Protein AF-A0A963Q8B1-F1 (afdb_monomer_lite)

pLDDT: mean 92.64, std 6.58, range [62.41, 98.38]

Structure (mmCIF, N/CA/C/O backbone):
data_AF-A0A963Q8B1-F1
#
_entry.id   AF-A0A963Q8B1-F1
#
loop_
_atom_site.group_PDB
_atom_site.id
_atom_site.type_symbol
_atom_site.label_atom_i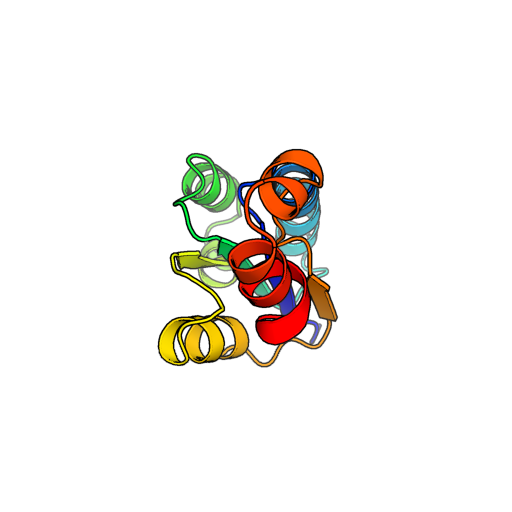d
_atom_site.label_alt_id
_atom_site.label_comp_id
_atom_site.label_asym_id
_atom_site.label_entity_id
_atom_site.label_seq_id
_atom_site.pdbx_PDB_ins_code
_atom_site.Cartn_x
_atom_site.Cartn_y
_atom_site.Cartn_z
_atom_site.occupancy
_atom_site.B_iso_or_equiv
_atom_site.auth_seq_id
_atom_site.auth_comp_id
_atom_site.auth_asym_id
_atom_site.auth_atom_id
_atom_site.pdbx_PDB_model_num
ATOM 1 N N . MET A 1 1 ? -17.188 -1.297 11.025 1.00 62.41 1 MET A N 1
ATOM 2 C CA . MET A 1 1 ? -16.649 -0.629 9.817 1.00 62.41 1 MET A CA 1
ATOM 3 C C . MET A 1 1 ? -15.812 -1.656 9.069 1.00 62.41 1 MET A C 1
ATOM 5 O O . MET A 1 1 ? -15.052 -2.344 9.735 1.00 62.41 1 MET A O 1
ATOM 9 N N . THR A 1 2 ? -15.997 -1.837 7.758 1.00 74.19 2 THR A N 1
ATOM 10 C CA . THR A 1 2 ? -15.494 -3.025 7.023 1.00 74.19 2 THR A CA 1
ATOM 11 C C . THR A 1 2 ? -14.463 -2.721 5.931 1.00 74.19 2 THR A C 1
ATOM 13 O O . THR A 1 2 ? -14.060 -3.627 5.212 1.00 74.19 2 THR A O 1
ATOM 16 N N . HIS A 1 3 ? -14.019 -1.470 5.777 1.00 91.50 3 HIS A N 1
ATOM 17 C CA . HIS A 1 3 ? -13.145 -1.107 4.660 1.00 91.50 3 HIS A CA 1
ATOM 18 C C . HIS A 1 3 ? -11.668 -1.341 4.977 1.00 91.50 3 HIS A C 1
ATOM 20 O O . HIS A 1 3 ? -11.083 -0.603 5.774 1.00 91.50 3 HIS A O 1
ATOM 26 N N . HIS A 1 4 ? -11.071 -2.339 4.324 1.00 97.44 4 HIS A N 1
ATOM 27 C CA . HIS A 1 4 ? -9.622 -2.438 4.181 1.00 97.44 4 HIS A CA 1
ATOM 28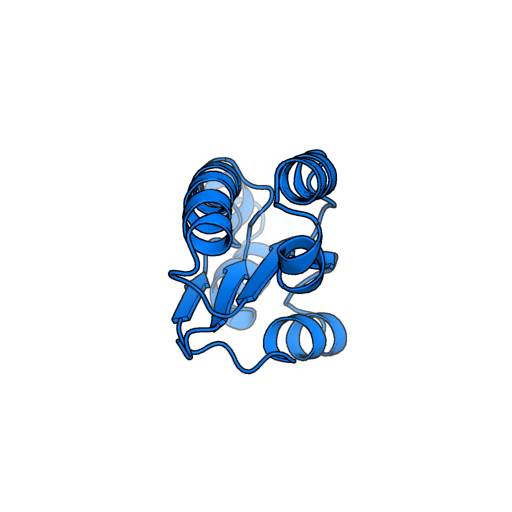 C C . HIS A 1 4 ? -9.162 -1.615 2.971 1.00 97.44 4 HIS A C 1
ATOM 30 O O . HIS A 1 4 ? -9.763 -1.725 1.892 1.00 97.44 4 HIS A O 1
ATOM 36 N N . VAL A 1 5 ? -8.126 -0.797 3.165 1.00 98.31 5 VAL A N 1
ATOM 37 C CA . VAL A 1 5 ? -7.510 0.041 2.128 1.00 98.31 5 VAL A CA 1
ATOM 38 C C . VAL A 1 5 ? -6.089 -0.442 1.862 1.00 98.31 5 VAL A C 1
ATOM 40 O O . VAL A 1 5 ? -5.324 -0.649 2.799 1.00 98.31 5 VAL A O 1
ATOM 43 N N . LEU A 1 6 ? -5.737 -0.574 0.587 1.00 98.38 6 LEU A N 1
ATOM 44 C CA . LEU A 1 6 ? -4.385 -0.855 0.113 1.00 98.38 6 LEU A CA 1
ATOM 45 C C . LEU A 1 6 ? -3.827 0.376 -0.613 1.00 98.38 6 LEU A C 1
ATOM 47 O O . LEU A 1 6 ? -4.524 0.967 -1.438 1.00 98.38 6 LEU A O 1
ATOM 51 N N . VAL A 1 7 ? -2.576 0.739 -0.333 1.00 97.88 7 VAL A N 1
ATOM 52 C CA . VAL A 1 7 ? -1.818 1.768 -1.060 1.00 97.88 7 VAL A CA 1
ATOM 53 C C . VAL A 1 7 ? -0.534 1.143 -1.601 1.00 97.88 7 VAL A C 1
ATOM 55 O O . VAL A 1 7 ? 0.269 0.641 -0.816 1.00 97.88 7 VAL A O 1
ATOM 58 N N . THR A 1 8 ? -0.334 1.177 -2.920 1.00 97.25 8 THR A N 1
ATOM 59 C CA . THR A 1 8 ? 0.953 0.838 -3.556 1.00 97.25 8 THR A CA 1
ATOM 60 C C . THR A 1 8 ? 1.762 2.105 -3.811 1.00 97.25 8 THR A C 1
ATOM 62 O O . THR A 1 8 ? 1.174 3.180 -3.915 1.00 97.25 8 THR A O 1
ATOM 65 N N . GLY A 1 9 ? 3.091 2.010 -3.893 1.00 95.31 9 GLY A N 1
ATOM 66 C CA . GLY A 1 9 ? 3.950 3.195 -4.011 1.00 95.31 9 GLY A CA 1
ATOM 67 C C . GLY A 1 9 ? 3.910 4.066 -2.750 1.00 95.31 9 GLY A C 1
ATOM 68 O O . GLY A 1 9 ? 3.994 5.294 -2.829 1.00 95.31 9 GLY A O 1
ATOM 69 N N . ALA A 1 10 ? 3.680 3.444 -1.588 1.00 95.62 10 ALA A N 1
ATOM 70 C CA . ALA A 1 10 ? 3.409 4.131 -0.329 1.00 95.62 10 ALA A CA 1
ATOM 71 C C . ALA A 1 10 ? 4.609 4.927 0.218 1.00 95.62 10 ALA A C 1
ATOM 73 O O . ALA A 1 10 ? 4.405 5.814 1.047 1.00 95.62 10 ALA A O 1
ATOM 74 N N . SER A 1 11 ? 5.829 4.643 -0.243 1.00 92.69 11 SER A N 1
ATOM 75 C CA . SER A 1 11 ? 7.048 5.374 0.125 1.00 92.69 11 SER A CA 1
ATOM 76 C C . SER A 1 11 ? 7.341 6.546 -0.825 1.00 92.69 11 SER A C 1
ATOM 78 O O . SER A 1 11 ? 8.222 7.356 -0.550 1.00 92.69 11 SER A O 1
ATOM 80 N N . GLY A 1 12 ? 6.607 6.678 -1.938 1.00 91.44 12 GLY A N 1
ATOM 81 C CA . GLY A 1 12 ? 6.701 7.831 -2.837 1.00 91.44 12 GLY A CA 1
ATOM 82 C C . GLY A 1 12 ? 6.052 9.092 -2.254 1.00 91.44 12 GLY A C 1
ATOM 83 O O . GLY A 1 12 ? 5.241 9.016 -1.340 1.00 91.44 12 GLY A O 1
ATOM 84 N N . TYR A 1 13 ? 6.338 10.270 -2.820 1.00 91.75 13 TYR A N 1
ATOM 85 C CA . TYR A 1 13 ? 5.847 11.560 -2.295 1.00 91.75 13 TYR A CA 1
ATOM 86 C C . TYR A 1 13 ? 4.321 11.603 -2.075 1.00 91.75 13 TYR A C 1
ATOM 88 O O . TYR A 1 13 ? 3.845 11.943 -0.991 1.00 91.75 13 TYR A O 1
ATOM 96 N N . VAL A 1 14 ? 3.543 11.219 -3.094 1.00 94.31 14 VAL A N 1
ATOM 97 C CA . VAL A 1 14 ? 2.072 11.198 -3.007 1.00 94.31 14 VAL A CA 1
ATOM 98 C C . VAL A 1 14 ? 1.588 10.054 -2.115 1.00 94.31 14 VAL A C 1
ATOM 100 O O . VAL A 1 14 ? 0.677 10.251 -1.311 1.00 94.31 14 VAL A O 1
ATOM 103 N N . GLY A 1 15 ? 2.202 8.873 -2.232 1.00 95.00 15 GLY A N 1
ATOM 104 C CA . GLY A 1 15 ? 1.847 7.701 -1.431 1.00 95.00 15 GLY A CA 1
ATOM 105 C C . GLY A 1 15 ? 2.050 7.933 0.061 1.00 95.00 15 GLY A C 1
ATOM 106 O O . GLY A 1 15 ? 1.170 7.603 0.852 1.00 95.00 15 GLY A O 1
ATOM 107 N N . HIS A 1 16 ? 3.138 8.600 0.432 1.00 93.88 16 HIS A N 1
ATOM 108 C CA . HIS A 1 16 ? 3.458 8.948 1.806 1.00 93.88 16 HIS A CA 1
ATOM 109 C C . HIS A 1 16 ? 2.456 9.958 2.387 1.00 93.88 16 HIS A C 1
ATOM 111 O O . HIS A 1 16 ? 1.901 9.734 3.465 1.00 93.88 16 HIS A O 1
ATOM 117 N N . ALA A 1 17 ? 2.141 11.030 1.651 1.00 95.25 17 ALA A N 1
ATOM 118 C CA . ALA A 1 17 ? 1.128 12.002 2.071 1.00 95.25 17 ALA A CA 1
ATOM 119 C C . ALA A 1 17 ? -0.261 11.353 2.239 1.00 95.25 17 ALA A C 1
ATOM 121 O O . ALA A 1 17 ? -0.991 11.637 3.193 1.00 95.25 17 ALA A O 1
ATOM 122 N N . LEU A 1 18 ? -0.621 10.431 1.341 1.00 97.06 18 LEU A N 1
ATOM 123 C CA . LEU A 1 18 ? -1.854 9.659 1.458 1.00 97.06 18 LEU A CA 1
ATOM 124 C C . LEU A 1 18 ? -1.817 8.702 2.660 1.00 97.06 18 LEU A C 1
ATOM 126 O O . LEU A 1 18 ? -2.813 8.593 3.376 1.00 97.06 18 LEU A O 1
ATOM 130 N N . ALA A 1 19 ? -0.689 8.037 2.915 1.00 96.12 19 ALA A N 1
ATOM 131 C CA . ALA A 1 19 ? -0.509 7.144 4.055 1.00 96.12 19 ALA A CA 1
ATOM 132 C C . ALA A 1 19 ? -0.705 7.883 5.387 1.00 96.12 19 ALA A C 1
ATOM 134 O O . ALA A 1 19 ? -1.446 7.397 6.241 1.00 96.12 19 ALA A O 1
ATOM 135 N N . GLN A 1 20 ? -0.140 9.086 5.537 1.00 96.00 20 GLN A N 1
ATOM 136 C CA . GLN A 1 20 ? -0.371 9.957 6.697 1.00 96.00 20 GLN A CA 1
ATOM 137 C C . GLN A 1 20 ? -1.866 10.242 6.904 1.00 96.00 20 GLN A C 1
ATOM 139 O O . GLN A 1 20 ? -2.406 10.031 7.995 1.00 96.00 20 GLN A O 1
ATOM 144 N N . ALA A 1 21 ? -2.562 10.663 5.843 1.00 97.06 21 ALA A N 1
ATOM 145 C CA . ALA A 1 21 ? -3.990 10.958 5.908 1.00 97.06 21 ALA A CA 1
ATOM 146 C C . ALA A 1 21 ? -4.817 9.716 6.283 1.00 97.06 21 ALA A C 1
ATOM 148 O O . ALA A 1 21 ? -5.680 9.788 7.159 1.00 97.06 21 ALA A O 1
ATOM 149 N N . LEU A 1 22 ? -4.543 8.560 5.672 1.00 97.12 22 LEU A N 1
ATOM 150 C CA . LEU A 1 22 ? -5.254 7.310 5.955 1.00 97.12 22 LEU A CA 1
ATOM 151 C C . LEU A 1 22 ? -4.950 6.767 7.358 1.00 97.12 22 LEU A C 1
ATOM 153 O O . LEU A 1 22 ? -5.849 6.216 7.988 1.00 97.12 22 LEU A O 1
ATOM 157 N N . CYS A 1 23 ? -3.744 6.965 7.894 1.00 96.75 23 CYS A N 1
ATOM 158 C CA . CYS A 1 23 ? -3.426 6.646 9.288 1.00 96.75 23 CYS A CA 1
ATOM 159 C C . CYS A 1 23 ? -4.260 7.484 10.267 1.00 96.75 23 CYS A C 1
ATOM 161 O O . CYS A 1 23 ? -4.804 6.931 11.224 1.00 96.75 23 CYS A O 1
ATOM 163 N N . ALA A 1 24 ? -4.462 8.778 9.999 1.00 96.19 24 ALA A N 1
ATOM 164 C CA . ALA A 1 24 ? -5.368 9.603 10.801 1.00 96.19 24 ALA A CA 1
ATOM 165 C C . ALA A 1 24 ? -6.816 9.077 10.747 1.00 96.19 24 ALA A C 1
ATOM 167 O O . ALA A 1 24 ? -7.496 8.991 11.773 1.00 96.19 24 ALA A O 1
ATOM 168 N N . GLN A 1 25 ? -7.280 8.638 9.572 1.00 96.44 25 GLN A N 1
ATOM 169 C CA . GLN A 1 25 ? -8.598 8.007 9.431 1.00 96.44 25 GLN A CA 1
ATOM 170 C C . GLN A 1 25 ? -8.697 6.661 10.162 1.00 96.44 25 GLN A C 1
ATOM 172 O O . GLN A 1 25 ? -9.730 6.347 10.762 1.00 96.44 25 GLN A O 1
ATOM 177 N N . LEU A 1 26 ? -7.628 5.863 10.131 1.00 96.81 26 LEU A N 1
ATOM 178 C CA . LEU A 1 26 ? -7.530 4.590 10.836 1.00 96.81 26 LEU A CA 1
ATOM 179 C C . LEU A 1 26 ? -7.586 4.799 12.357 1.00 96.81 26 LEU A C 1
ATOM 181 O O . LEU A 1 26 ? -8.337 4.093 13.035 1.00 96.81 26 LEU A O 1
ATOM 185 N N . ALA A 1 27 ? -6.868 5.798 12.881 1.00 96.06 27 ALA A N 1
ATOM 186 C CA . ALA A 1 27 ? -6.911 6.201 14.288 1.00 96.06 27 ALA A CA 1
ATOM 187 C C . ALA A 1 27 ? -8.310 6.668 14.718 1.00 96.06 27 ALA A C 1
ATOM 189 O O . ALA A 1 27 ? -8.773 6.304 15.797 1.00 96.06 27 ALA A O 1
ATOM 190 N N . ALA A 1 28 ? -9.015 7.396 13.847 1.00 95.38 28 ALA A N 1
ATOM 191 C CA . ALA A 1 28 ? -10.400 7.821 14.058 1.00 95.38 28 ALA A CA 1
ATOM 192 C C . ALA A 1 28 ? -11.436 6.685 13.903 1.00 95.38 28 ALA A C 1
ATOM 194 O O . ALA A 1 28 ? -12.633 6.914 14.064 1.00 95.38 28 ALA A O 1
ATOM 195 N N . GLY A 1 29 ? -11.009 5.461 13.568 1.00 94.31 29 GLY A N 1
ATOM 196 C CA . GLY A 1 29 ? -11.897 4.306 13.410 1.00 94.31 29 GLY A CA 1
ATOM 197 C C . GLY A 1 29 ? -12.726 4.301 12.120 1.00 94.31 29 GLY A C 1
ATOM 198 O O . GLY A 1 29 ? -13.651 3.497 12.002 1.00 94.31 29 GLY A O 1
ATOM 199 N N . MET A 1 30 ? -12.395 5.156 11.148 1.00 95.12 30 MET A N 1
ATOM 200 C CA . MET A 1 30 ? -13.107 5.251 9.864 1.00 95.12 30 MET A CA 1
ATOM 201 C C . MET A 1 30 ? -12.705 4.150 8.874 1.00 95.12 30 MET A C 1
ATOM 203 O O . MET A 1 30 ? -13.470 3.809 7.973 1.00 95.12 30 MET A O 1
ATOM 207 N N . LEU A 1 31 ? -11.522 3.562 9.054 1.00 95.81 31 LEU A N 1
ATOM 208 C CA . LEU A 1 31 ? -11.031 2.419 8.280 1.00 95.81 31 LEU A CA 1
ATOM 209 C C . LEU A 1 31 ? -11.009 1.175 9.155 1.00 95.81 31 LEU A C 1
ATOM 211 O O . LEU A 1 31 ? -10.831 1.303 10.362 1.00 95.81 31 LEU A O 1
ATOM 215 N N . ALA A 1 32 ? -11.166 -0.015 8.569 1.00 95.81 32 ALA A N 1
ATOM 216 C CA . ALA A 1 32 ? -11.004 -1.291 9.267 1.00 95.81 32 ALA A CA 1
ATOM 217 C C . ALA A 1 32 ? -9.520 -1.650 9.431 1.00 95.81 32 ALA A C 1
ATOM 219 O O . ALA A 1 32 ? -9.110 -2.022 10.529 1.00 95.81 32 ALA A O 1
ATOM 220 N N . SER A 1 33 ? -8.725 -1.475 8.380 1.00 97.19 33 SER A N 1
ATOM 221 C CA . SER A 1 33 ? -7.272 -1.669 8.365 1.00 97.19 33 SER A CA 1
ATOM 222 C C . SER A 1 33 ? -6.670 -1.007 7.121 1.00 97.19 33 SER A C 1
ATOM 224 O O . SER A 1 33 ? -7.396 -0.656 6.186 1.00 97.19 33 SER A O 1
ATOM 226 N N . LEU A 1 34 ? -5.351 -0.834 7.118 1.00 97.94 34 LEU A N 1
ATOM 227 C CA . LEU A 1 34 ? -4.580 -0.192 6.054 1.00 97.94 34 LEU A CA 1
ATOM 228 C C . LEU A 1 34 ? -3.348 -1.043 5.734 1.00 97.94 34 LEU A C 1
ATOM 230 O O . LEU A 1 34 ? -2.626 -1.426 6.651 1.00 97.94 34 LEU A O 1
ATOM 234 N N . THR A 1 35 ? -3.108 -1.326 4.457 1.00 97.94 35 THR A N 1
ATOM 235 C CA . THR A 1 35 ? -1.870 -1.948 3.970 1.00 97.94 35 THR A CA 1
ATOM 236 C C . THR A 1 35 ? -1.106 -0.943 3.121 1.00 97.94 35 THR A C 1
ATOM 238 O O . THR A 1 35 ? -1.656 -0.389 2.169 1.00 97.94 35 THR A O 1
ATOM 241 N N . LEU A 1 36 ? 0.159 -0.719 3.468 1.00 97.56 36 LEU A N 1
ATOM 242 C CA . LEU A 1 36 ? 1.098 0.116 2.723 1.00 97.56 36 LEU A CA 1
ATOM 243 C C . LEU A 1 36 ? 2.134 -0.780 2.045 1.00 97.56 36 LEU A C 1
ATOM 245 O O . LEU A 1 36 ? 2.747 -1.618 2.713 1.00 97.56 36 LEU A O 1
ATOM 249 N N . VAL A 1 37 ? 2.315 -0.613 0.736 1.00 96.94 37 VAL A N 1
ATOM 250 C CA . VAL A 1 37 ? 3.213 -1.441 -0.079 1.00 96.94 37 VAL A CA 1
ATOM 251 C C . VAL A 1 37 ? 4.155 -0.575 -0.889 1.00 96.94 37 VAL A C 1
ATOM 253 O O . VAL A 1 37 ? 3.718 0.363 -1.559 1.00 96.94 37 VAL A O 1
ATOM 256 N N . ASP A 1 38 ? 5.438 -0.915 -0.853 1.00 95.50 38 ASP A N 1
ATOM 257 C CA . ASP A 1 38 ? 6.466 -0.282 -1.673 1.00 95.50 38 ASP A CA 1
ATOM 258 C C . ASP A 1 38 ? 7.686 -1.209 -1.836 1.00 95.50 38 ASP A C 1
ATOM 260 O O . ASP A 1 38 ? 7.903 -2.111 -1.024 1.00 95.50 38 ASP A O 1
ATOM 264 N N . GLN A 1 39 ? 8.495 -0.985 -2.874 1.00 92.81 39 GLN A N 1
ATOM 265 C CA . GLN A 1 39 ? 9.748 -1.714 -3.096 1.00 92.81 39 GLN A CA 1
ATOM 266 C C . GLN A 1 39 ? 10.801 -1.368 -2.044 1.00 92.81 39 GLN A C 1
ATOM 268 O O . GLN A 1 39 ? 11.613 -2.221 -1.688 1.00 92.81 39 GLN A O 1
ATOM 273 N N . GLN A 1 40 ? 10.793 -0.128 -1.548 1.00 87.19 40 GLN A N 1
ATOM 274 C CA . GLN A 1 40 ? 11.708 0.326 -0.507 1.00 87.19 40 GLN A CA 1
ATOM 275 C C . GLN A 1 40 ? 10.966 0.501 0.821 1.00 87.19 40 GLN A C 1
ATOM 277 O O . GLN A 1 40 ? 9.834 1.001 0.834 1.00 87.19 40 GLN A O 1
ATOM 282 N N . PRO A 1 41 ? 11.578 0.122 1.957 1.00 77.81 41 PRO A N 1
ATOM 283 C CA . PRO A 1 41 ? 11.005 0.437 3.254 1.00 77.81 41 PRO A CA 1
ATOM 284 C C . PRO A 1 41 ? 10.867 1.957 3.364 1.00 77.81 41 PRO A C 1
ATOM 286 O O . PRO A 1 41 ? 11.842 2.687 3.235 1.00 77.81 41 PRO A O 1
ATOM 289 N N . GLY A 1 42 ? 9.641 2.441 3.557 1.00 71.44 42 GLY A N 1
ATOM 290 C CA . GLY A 1 42 ? 9.429 3.846 3.872 1.00 71.44 42 GLY A CA 1
ATOM 291 C C . GLY A 1 42 ? 9.928 4.107 5.286 1.00 71.44 42 GLY A C 1
ATOM 292 O O . GLY A 1 42 ? 9.405 3.494 6.221 1.00 71.44 42 GLY A O 1
ATOM 293 N N . ASP A 1 43 ? 10.895 5.014 5.432 1.00 68.06 43 ASP A N 1
ATOM 294 C CA . ASP A 1 43 ? 11.498 5.389 6.722 1.00 68.06 43 ASP A CA 1
ATOM 295 C C . ASP A 1 43 ? 10.441 5.787 7.772 1.00 68.06 43 ASP A C 1
ATOM 297 O O . ASP A 1 43 ? 10.618 5.591 8.973 1.00 68.06 43 ASP A O 1
ATOM 301 N N . ASP A 1 44 ? 9.282 6.257 7.314 1.00 78.56 44 ASP A N 1
ATOM 302 C CA . ASP A 1 44 ? 8.228 6.786 8.167 1.00 78.56 44 ASP A CA 1
ATOM 303 C C . ASP A 1 44 ? 7.102 5.800 8.501 1.00 78.56 44 ASP A C 1
ATOM 305 O O . ASP A 1 44 ? 6.208 6.146 9.272 1.00 78.56 44 ASP A O 1
ATOM 309 N N . VAL A 1 45 ? 7.074 4.575 7.957 1.00 83.00 45 VAL A N 1
ATOM 310 C CA . VAL A 1 45 ? 5.955 3.653 8.263 1.00 83.00 45 VAL A CA 1
ATOM 311 C C . VAL A 1 45 ? 5.956 3.250 9.738 1.00 83.00 45 VAL A C 1
ATOM 313 O O . VAL A 1 45 ? 4.892 3.121 10.351 1.00 83.00 45 VAL A O 1
ATOM 316 N N . ASP A 1 46 ? 7.134 3.106 10.340 1.00 86.12 46 ASP A N 1
ATOM 317 C CA . ASP A 1 46 ? 7.248 2.860 11.775 1.00 86.12 46 ASP A CA 1
ATOM 318 C C . ASP A 1 46 ? 6.867 4.087 12.607 1.00 86.12 46 ASP A C 1
ATOM 320 O O . ASP A 1 46 ? 6.195 3.926 13.628 1.00 86.12 46 ASP A O 1
ATOM 324 N N . ALA A 1 47 ? 7.195 5.300 12.151 1.00 90.50 47 ALA A N 1
ATOM 325 C CA . ALA A 1 47 ? 6.744 6.538 12.789 1.00 90.50 47 ALA A CA 1
ATOM 326 C C . ALA A 1 47 ? 5.209 6.647 12.757 1.00 90.50 47 ALA A C 1
ATOM 328 O O . ALA A 1 47 ? 4.572 6.783 13.803 1.00 90.50 47 ALA A O 1
ATOM 329 N N . LEU A 1 48 ? 4.597 6.426 11.587 1.00 92.38 48 LEU A N 1
ATOM 330 C CA . LEU A 1 48 ? 3.142 6.358 11.425 1.00 92.38 48 LEU A CA 1
ATOM 331 C C . LEU A 1 48 ? 2.514 5.334 12.376 1.00 92.38 48 LEU A C 1
ATOM 333 O O . LEU A 1 48 ? 1.486 5.600 12.996 1.00 92.38 48 LEU A O 1
ATOM 337 N N . ARG A 1 49 ? 3.126 4.153 12.517 1.00 93.44 49 ARG A N 1
ATOM 338 C CA . ARG A 1 49 ? 2.650 3.112 13.435 1.00 93.44 49 ARG A CA 1
ATOM 339 C C . ARG A 1 49 ? 2.752 3.541 14.896 1.00 93.44 49 ARG A C 1
ATOM 341 O O . ARG A 1 49 ? 1.879 3.180 15.685 1.00 93.44 49 ARG A O 1
ATOM 348 N N . GLN A 1 50 ? 3.796 4.265 15.280 1.00 92.81 50 GLN A N 1
ATOM 349 C CA . GLN A 1 50 ? 3.967 4.757 16.646 1.00 92.81 50 GLN A CA 1
ATOM 350 C C . GLN A 1 50 ? 2.938 5.836 17.002 1.00 92.81 50 GLN A C 1
ATOM 352 O O . GLN A 1 50 ? 2.412 5.800 18.120 1.00 92.81 50 GLN A O 1
ATOM 357 N N . ASP A 1 51 ? 2.578 6.693 16.047 1.00 94.06 51 ASP A N 1
ATOM 358 C CA . ASP A 1 51 ? 1.560 7.741 16.206 1.00 94.06 51 ASP A CA 1
ATOM 359 C C . ASP A 1 51 ? 0.131 7.184 16.327 1.00 94.06 51 ASP A C 1
ATOM 361 O O . ASP A 1 51 ? -0.764 7.836 16.871 1.00 94.06 51 ASP A O 1
ATOM 365 N N . LEU A 1 52 ? -0.104 5.950 15.869 1.00 96.25 52 LEU A N 1
ATOM 366 C CA . LEU A 1 52 ? -1.389 5.281 16.052 1.00 96.25 52 LEU A CA 1
ATOM 367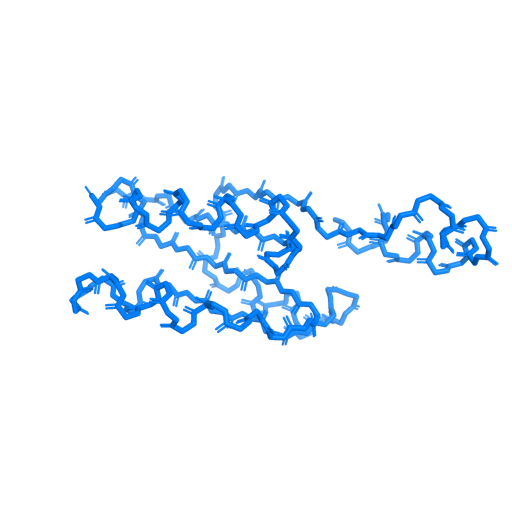 C C . LEU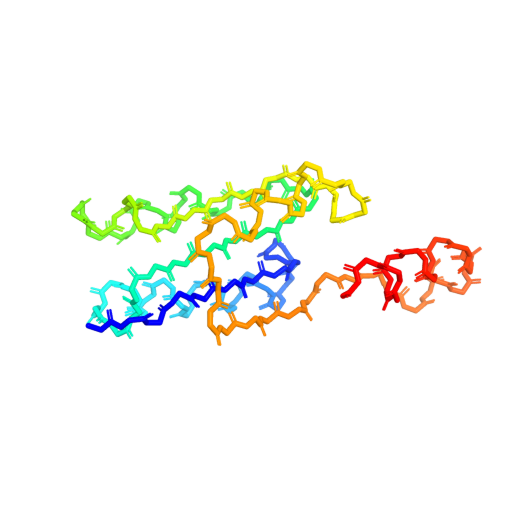 A 1 52 ? -1.617 4.878 17.524 1.00 96.25 52 LEU A C 1
ATOM 369 O O . LEU A 1 52 ? -0.701 4.371 18.190 1.00 96.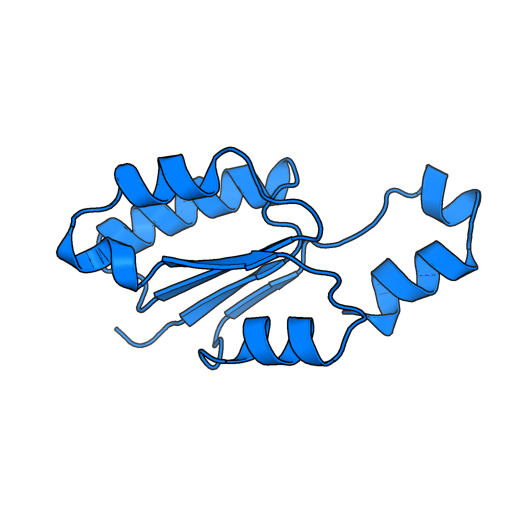25 52 LEU A O 1
ATOM 373 N N . PRO A 1 53 ? -2.870 4.966 18.022 1.00 95.38 53 PRO A N 1
ATOM 374 C CA . PRO A 1 53 ? -3.240 4.402 19.315 1.00 95.38 53 PRO A CA 1
ATOM 375 C C . PRO A 1 53 ? -2.869 2.917 19.398 1.00 95.38 53 PRO A C 1
ATOM 377 O O . PRO A 1 53 ? -3.110 2.168 18.451 1.00 95.38 53 PRO A O 1
ATOM 380 N N . ALA A 1 54 ? -2.349 2.464 20.544 1.00 94.44 54 ALA A N 1
ATOM 381 C CA . ALA A 1 54 ? -1.897 1.083 20.756 1.00 94.44 54 ALA A CA 1
ATOM 382 C C . ALA A 1 54 ? -2.838 -0.020 20.207 1.00 94.44 54 ALA A C 1
ATOM 384 O O . ALA A 1 54 ? -2.343 -0.881 19.476 1.00 94.44 54 ALA A O 1
ATOM 385 N N . PRO A 1 55 ? -4.169 -0.004 20.454 1.00 91.88 55 PRO A N 1
ATOM 386 C CA . PRO A 1 55 ? -5.065 -1.042 19.928 1.00 91.88 55 PRO A CA 1
ATOM 387 C C . PRO A 1 55 ? -5.244 -0.991 18.401 1.00 91.88 55 PRO A C 1
ATOM 389 O O . PRO A 1 55 ? -5.734 -1.945 17.801 1.00 91.88 55 PRO A O 1
ATOM 392 N N . VAL A 1 56 ? -4.867 0.117 17.760 1.00 95.06 56 VAL A N 1
ATOM 393 C CA . VAL A 1 56 ? -5.023 0.347 16.320 1.00 95.06 56 VAL A CA 1
ATOM 394 C C . VAL A 1 56 ? -3.758 -0.014 15.538 1.00 95.06 56 VAL A C 1
ATOM 396 O O . VAL A 1 56 ? -3.863 -0.366 14.367 1.00 95.06 56 VAL A O 1
ATOM 399 N N . ARG A 1 57 ? -2.577 -0.017 16.171 1.00 95.88 57 ARG A N 1
ATOM 400 C CA . ARG A 1 57 ? -1.280 -0.281 15.509 1.00 95.88 57 ARG A CA 1
ATOM 401 C C . ARG A 1 57 ? -1.247 -1.585 14.711 1.00 95.88 57 ARG A C 1
ATOM 403 O O . ARG A 1 57 ? -0.687 -1.617 13.621 1.00 95.88 57 ARG A O 1
ATOM 410 N N . ALA A 1 58 ? -1.892 -2.637 15.220 1.00 95.19 58 ALA A N 1
ATOM 411 C CA . ALA A 1 58 ? -1.967 -3.947 14.563 1.00 95.19 58 ALA A CA 1
ATOM 412 C C . ALA A 1 58 ? -2.792 -3.952 13.258 1.00 95.19 58 ALA A C 1
ATOM 414 O O . ALA A 1 58 ? -2.758 -4.929 12.517 1.00 95.19 58 ALA A O 1
ATOM 415 N N . ARG A 1 59 ? -3.534 -2.874 12.977 1.00 96.38 59 ARG A N 1
ATOM 416 C CA . ARG A 1 59 ? -4.378 -2.702 11.784 1.00 96.38 59 ARG A CA 1
ATOM 417 C C . ARG A 1 59 ? -3.644 -1.973 10.651 1.00 96.38 59 ARG A C 1
ATOM 419 O O . ARG A 1 59 ? -4.238 -1.771 9.594 1.00 96.38 59 ARG A O 1
ATOM 426 N N . LEU A 1 60 ? -2.396 -1.550 10.886 1.00 96.75 60 LEU A N 1
ATOM 427 C CA . LEU A 1 60 ? -1.490 -0.991 9.886 1.00 96.75 60 LEU A CA 1
ATOM 428 C C . LEU A 1 60 ? -0.457 -2.046 9.470 1.00 96.75 60 LEU A C 1
ATOM 430 O O . LEU A 1 60 ? 0.487 -2.351 10.209 1.00 96.75 60 LEU A O 1
ATOM 434 N N . HIS A 1 61 ? -0.615 -2.561 8.259 1.00 95.94 61 HIS A N 1
ATOM 435 C CA . HIS A 1 61 ? 0.257 -3.556 7.651 1.00 95.94 61 HIS A CA 1
ATOM 436 C C . HIS A 1 61 ? 1.250 -2.882 6.705 1.00 95.94 61 HIS A C 1
ATOM 438 O O . HIS A 1 61 ? 0.909 -1.932 6.002 1.00 95.94 61 HIS A O 1
ATOM 444 N N . GLN A 1 62 ? 2.474 -3.399 6.676 1.00 95.75 62 GLN A N 1
ATOM 445 C CA . GLN A 1 62 ? 3.511 -2.966 5.750 1.00 95.75 62 GLN A CA 1
ATOM 446 C C . GLN A 1 62 ? 3.999 -4.172 4.959 1.00 95.75 62 GLN A C 1
ATOM 448 O O . GLN A 1 62 ? 4.310 -5.216 5.536 1.00 95.75 62 GLN A O 1
ATOM 453 N N . VAL A 1 63 ? 4.078 -4.018 3.645 1.00 96.81 63 VAL A N 1
ATOM 454 C CA . VAL A 1 63 ? 4.676 -4.997 2.742 1.00 96.81 63 VAL A CA 1
ATOM 455 C C . VAL A 1 63 ? 5.797 -4.287 2.003 1.00 96.81 63 VAL A C 1
ATOM 457 O O . VAL A 1 63 ? 5.565 -3.306 1.308 1.00 96.81 63 VAL A O 1
ATOM 460 N N . VAL A 1 64 ? 7.017 -4.776 2.187 1.00 96.31 64 VAL A N 1
ATOM 461 C CA . VAL A 1 64 ? 8.171 -4.337 1.403 1.00 96.31 64 VAL A CA 1
ATOM 462 C C . VAL A 1 64 ? 8.449 -5.409 0.359 1.00 96.31 64 VAL A C 1
ATOM 464 O O . VAL A 1 64 ? 8.505 -6.595 0.714 1.00 96.31 64 VAL A O 1
ATOM 467 N N . GLY A 1 65 ? 8.563 -4.996 -0.899 1.00 95.69 65 GLY A N 1
ATOM 468 C CA . GLY A 1 65 ? 8.837 -5.877 -2.029 1.00 95.69 65 GLY A CA 1
ATOM 469 C C . GLY A 1 65 ? 8.339 -5.324 -3.361 1.00 95.69 65 GLY A C 1
ATOM 470 O O . GLY A 1 65 ? 7.641 -4.312 -3.427 1.00 95.69 65 GLY A O 1
ATOM 471 N N . ASP A 1 66 ? 8.693 -6.018 -4.436 1.00 95.38 66 ASP A N 1
ATOM 472 C CA . ASP A 1 66 ? 8.276 -5.681 -5.792 1.00 95.38 66 ASP A CA 1
ATOM 473 C C . ASP A 1 66 ? 6.924 -6.313 -6.132 1.00 95.38 66 ASP A C 1
ATOM 475 O O . ASP A 1 66 ? 6.757 -7.522 -6.009 1.00 95.38 66 ASP A O 1
ATOM 479 N N . LEU A 1 67 ? 5.952 -5.517 -6.584 1.00 95.69 67 LEU A N 1
ATOM 480 C CA . LEU A 1 67 ? 4.618 -6.013 -6.946 1.00 95.69 67 LEU A CA 1
ATOM 481 C C . LEU A 1 67 ? 4.617 -6.971 -8.143 1.00 95.69 67 LEU A C 1
ATOM 483 O O . LEU A 1 67 ? 3.665 -7.731 -8.302 1.00 95.69 67 LEU A O 1
ATOM 487 N N . ARG A 1 68 ? 5.689 -6.986 -8.943 1.00 94.25 68 ARG A N 1
ATOM 488 C CA . ARG A 1 68 ? 5.907 -7.985 -9.999 1.00 94.25 68 ARG A CA 1
ATOM 489 C C . ARG A 1 68 ? 6.138 -9.387 -9.429 1.00 94.25 68 ARG A C 1
ATOM 491 O O . ARG A 1 68 ? 5.991 -10.377 -10.141 1.00 94.25 68 ARG A O 1
ATOM 498 N N . GLU A 1 69 ? 6.509 -9.492 -8.156 1.00 96.50 69 GLU A N 1
ATOM 499 C CA . GLU A 1 69 ? 6.708 -10.764 -7.472 1.00 96.50 69 GLU A CA 1
ATOM 500 C C . GLU A 1 69 ? 5.387 -11.278 -6.889 1.00 96.50 69 GLU A C 1
ATOM 502 O O . GLU A 1 69 ? 4.725 -10.612 -6.089 1.00 96.50 69 GLU A O 1
ATOM 507 N N . ALA A 1 70 ? 5.031 -12.518 -7.232 1.00 95.69 70 ALA A N 1
ATOM 508 C CA . ALA A 1 70 ? 3.773 -13.132 -6.807 1.00 95.69 70 ALA A CA 1
ATOM 509 C C . ALA A 1 70 ? 3.599 -13.190 -5.276 1.00 95.69 70 ALA A C 1
ATOM 511 O O . ALA A 1 70 ? 2.483 -13.033 -4.783 1.00 95.69 70 ALA A O 1
ATOM 512 N N . ASP A 1 71 ? 4.685 -13.389 -4.519 1.00 97.38 71 ASP A N 1
ATOM 513 C CA . ASP A 1 71 ? 4.642 -13.403 -3.049 1.00 97.38 71 ASP A CA 1
ATOM 514 C C . ASP A 1 71 ? 4.310 -12.018 -2.474 1.00 97.38 71 ASP A C 1
ATOM 516 O O . ASP A 1 71 ? 3.420 -11.882 -1.632 1.00 97.38 71 ASP A O 1
ATOM 520 N N . THR A 1 72 ? 4.959 -10.968 -2.984 1.00 97.19 72 THR A N 1
ATOM 521 C CA . THR A 1 72 ? 4.680 -9.582 -2.590 1.00 97.19 72 THR A CA 1
ATOM 522 C C . THR A 1 72 ? 3.232 -9.214 -2.894 1.00 97.19 72 THR A C 1
ATOM 524 O O . THR A 1 72 ? 2.542 -8.677 -2.023 1.00 97.19 72 THR A O 1
ATOM 527 N N . LEU A 1 73 ? 2.737 -9.554 -4.088 1.00 96.94 73 LEU A N 1
ATOM 528 C CA . LEU A 1 73 ? 1.345 -9.323 -4.466 1.00 96.94 73 LEU A CA 1
ATOM 529 C C . LEU A 1 73 ? 0.373 -10.077 -3.544 1.00 96.94 73 LEU A C 1
ATOM 531 O O . LEU A 1 73 ? -0.590 -9.492 -3.043 1.00 96.94 73 LEU A O 1
ATOM 535 N N . ALA A 1 74 ? 0.639 -11.351 -3.250 1.00 97.69 74 ALA A N 1
ATOM 536 C CA . ALA A 1 74 ? -0.187 -12.140 -2.339 1.00 97.69 74 ALA A CA 1
ATOM 537 C C . ALA A 1 74 ? -0.228 -11.529 -0.927 1.00 97.69 74 ALA A C 1
ATOM 539 O O . ALA A 1 74 ? -1.299 -11.426 -0.326 1.00 97.69 74 ALA A O 1
ATOM 540 N N . ARG A 1 75 ? 0.915 -11.059 -0.411 1.00 97.94 75 ARG A N 1
ATOM 541 C CA . ARG A 1 75 ? 1.013 -10.371 0.887 1.00 97.94 75 ARG A CA 1
ATOM 542 C C . ARG A 1 75 ? 0.263 -9.039 0.894 1.00 97.94 75 ARG A C 1
ATOM 544 O O . ARG A 1 75 ? -0.434 -8.752 1.866 1.00 97.94 75 ARG A O 1
ATOM 551 N N . ALA A 1 76 ? 0.357 -8.253 -0.180 1.00 97.31 76 ALA A N 1
ATOM 552 C CA . ALA A 1 76 ? -0.373 -6.994 -0.344 1.00 97.31 76 ALA A CA 1
ATOM 553 C C . ALA A 1 76 ? -1.898 -7.197 -0.324 1.00 97.31 76 ALA A C 1
ATOM 555 O O . ALA A 1 76 ? -2.637 -6.381 0.229 1.00 97.31 76 ALA A O 1
ATOM 556 N N . LEU A 1 77 ? -2.369 -8.309 -0.893 1.00 97.06 77 LEU A N 1
ATOM 557 C CA . LEU A 1 77 ? -3.787 -8.651 -0.999 1.00 97.06 77 LEU A CA 1
ATOM 558 C C . LEU A 1 77 ? -4.319 -9.487 0.176 1.00 97.06 77 LEU A C 1
ATOM 560 O O . LEU A 1 77 ? -5.528 -9.707 0.257 1.00 97.06 77 LEU A O 1
ATOM 564 N N . ALA A 1 78 ? -3.467 -9.913 1.115 1.00 97.00 78 ALA A N 1
ATOM 565 C CA . ALA A 1 78 ? -3.821 -10.855 2.183 1.00 97.00 78 ALA A CA 1
ATOM 566 C C . ALA A 1 78 ? -4.999 -10.396 3.064 1.00 97.00 78 ALA A C 1
ATOM 568 O O . ALA A 1 78 ? -5.736 -11.217 3.605 1.00 97.00 78 ALA A O 1
ATOM 569 N N . GLN A 1 79 ? -5.196 -9.083 3.198 1.00 95.75 79 GLN A N 1
ATOM 570 C CA . GLN A 1 79 ? -6.279 -8.484 3.984 1.00 95.75 79 GLN A CA 1
ATOM 571 C C . GLN A 1 79 ? -7.551 -8.193 3.161 1.00 95.75 79 GLN A C 1
ATOM 573 O O . GLN A 1 79 ? -8.457 -7.528 3.657 1.00 95.75 79 GLN A O 1
ATOM 578 N N . SER A 1 80 ? -7.635 -8.682 1.917 1.00 95.25 80 SER A N 1
ATOM 579 C CA . SER A 1 80 ? -8.791 -8.522 1.018 1.00 95.25 80 SER A CA 1
ATOM 580 C C . SER A 1 80 ? -9.235 -7.054 0.857 1.00 95.25 80 SER A C 1
ATOM 582 O O . SER A 1 80 ? -10.325 -6.679 1.303 1.00 95.25 80 SER A O 1
ATOM 584 N N . PRO A 1 81 ? -8.394 -6.181 0.262 1.00 96.75 81 PRO A N 1
ATOM 585 C CA . PRO A 1 81 ? -8.703 -4.760 0.132 1.00 96.75 81 PRO A CA 1
ATOM 586 C C . PRO A 1 81 ? -9.986 -4.514 -0.651 1.00 96.75 81 PRO A C 1
ATOM 588 O O . PRO A 1 81 ? -10.197 -5.029 -1.742 1.00 96.75 81 PRO A O 1
ATOM 591 N N . THR A 1 82 ? -10.829 -3.653 -0.088 1.00 97.00 82 THR A N 1
ATOM 592 C CA . THR A 1 82 ? -12.065 -3.174 -0.733 1.00 97.00 82 THR A CA 1
ATOM 593 C C . THR A 1 82 ? -11.842 -1.876 -1.509 1.00 97.00 82 THR A C 1
ATOM 595 O O . THR A 1 82 ? -12.718 -1.432 -2.248 1.00 97.00 82 THR A O 1
ATOM 598 N N . ARG A 1 83 ? -10.687 -1.234 -1.298 1.00 97.50 83 ARG A N 1
ATOM 599 C CA . ARG A 1 83 ? -10.248 -0.001 -1.953 1.00 97.50 83 ARG A CA 1
ATOM 600 C C . ARG A 1 83 ? -8.745 -0.080 -2.175 1.00 97.50 83 ARG A C 1
ATOM 602 O O . ARG A 1 83 ? -8.016 -0.443 -1.252 1.00 97.50 83 ARG A O 1
ATOM 609 N N . VAL A 1 84 ? -8.305 0.288 -3.371 1.00 97.69 84 VAL A N 1
ATOM 610 C CA . VAL A 1 84 ? -6.893 0.287 -3.756 1.00 97.69 84 VAL A CA 1
ATOM 611 C C . VAL A 1 84 ? -6.541 1.661 -4.308 1.00 97.69 84 VAL A C 1
ATOM 613 O O . VAL A 1 84 ? -7.227 2.168 -5.193 1.00 97.69 84 VAL A O 1
ATOM 616 N N . PHE A 1 85 ? -5.478 2.257 -3.780 1.00 97.94 85 PHE A N 1
ATOM 617 C CA . PHE A 1 85 ? -4.791 3.392 -4.383 1.00 97.94 85 PHE A CA 1
ATOM 618 C C . PHE A 1 85 ? -3.506 2.860 -5.014 1.00 97.94 85 PHE A C 1
ATOM 620 O O . PHE A 1 85 ? -2.552 2.547 -4.301 1.00 97.94 85 PHE A O 1
ATOM 627 N N . HIS A 1 86 ? -3.507 2.702 -6.338 1.00 97.31 86 HIS A N 1
ATOM 628 C CA . HIS A 1 86 ? -2.348 2.198 -7.064 1.00 97.31 86 HIS A CA 1
ATOM 629 C C . HIS A 1 86 ? -1.456 3.373 -7.487 1.00 97.31 86 HIS A C 1
ATOM 631 O O . HIS A 1 86 ? -1.766 4.062 -8.456 1.00 97.31 86 HIS A O 1
ATOM 637 N N . LEU A 1 87 ? -0.407 3.652 -6.707 1.00 95.75 87 LEU A N 1
ATOM 638 C CA . LEU A 1 87 ? 0.534 4.758 -6.947 1.00 95.75 87 LEU A CA 1
ATOM 639 C C . LEU A 1 87 ? 1.961 4.266 -7.227 1.00 95.75 87 LEU A C 1
ATOM 641 O O . LEU A 1 87 ? 2.854 5.084 -7.438 1.00 95.75 87 LEU A O 1
ATOM 645 N N . ALA A 1 88 ? 2.184 2.948 -7.217 1.00 93.69 88 ALA A N 1
ATOM 646 C CA . ALA A 1 88 ? 3.429 2.366 -7.694 1.00 93.69 88 ALA A CA 1
ATOM 647 C C . ALA A 1 88 ? 3.602 2.684 -9.183 1.00 93.69 88 ALA A C 1
ATOM 649 O O . ALA A 1 88 ? 2.686 2.505 -9.981 1.00 93.69 88 ALA A O 1
ATOM 650 N N . GLY A 1 89 ? 4.779 3.183 -9.542 1.00 91.88 89 GLY A N 1
ATOM 651 C CA . GLY A 1 89 ? 5.095 3.538 -10.914 1.00 91.88 89 GLY A CA 1
ATOM 652 C C . GLY A 1 89 ? 6.469 4.181 -11.026 1.00 91.88 89 GLY A C 1
ATOM 653 O O . GLY A 1 89 ? 6.972 4.781 -10.073 1.00 91.88 89 GLY A O 1
ATOM 654 N N . ILE A 1 90 ? 7.072 4.080 -12.204 1.00 87.44 90 ILE A N 1
ATOM 655 C CA . ILE A 1 90 ? 8.292 4.808 -12.556 1.00 87.44 90 ILE A CA 1
ATOM 656 C C . ILE A 1 90 ? 7.972 6.024 -13.427 1.00 87.44 90 ILE A C 1
ATOM 658 O O . ILE A 1 90 ? 7.011 6.037 -14.199 1.00 87.44 90 ILE A O 1
ATOM 662 N N . THR A 1 91 ? 8.796 7.065 -13.301 1.00 84.81 91 THR A N 1
ATOM 663 C CA . THR A 1 91 ? 8.605 8.330 -14.027 1.00 84.81 91 THR A CA 1
ATOM 664 C C . THR A 1 91 ? 8.890 8.199 -15.527 1.00 84.81 91 THR A C 1
ATOM 666 O O . THR A 1 91 ? 9.691 7.361 -15.939 1.00 84.81 91 THR A O 1
ATOM 669 N N . SER A 1 92 ? 8.278 9.084 -16.331 1.00 77.69 92 SER A N 1
ATOM 670 C CA . SER A 1 92 ? 8.362 9.071 -17.806 1.00 77.69 92 SER A CA 1
ATOM 671 C C . SER A 1 92 ? 9.791 9.010 -18.331 1.00 77.69 92 SER A C 1
ATOM 673 O O . SER A 1 92 ? 10.062 8.219 -19.215 1.00 77.69 92 SER A O 1
ATOM 675 N N . ARG A 1 93 ? 10.734 9.761 -17.740 1.00 84.75 93 ARG A N 1
ATOM 676 C CA . ARG A 1 93 ? 12.138 9.722 -18.178 1.00 84.75 93 ARG A CA 1
ATOM 677 C C . ARG A 1 93 ? 12.729 8.314 -18.063 1.00 84.75 93 ARG A C 1
ATOM 679 O O . ARG A 1 93 ? 13.318 7.832 -19.015 1.00 84.75 93 ARG A O 1
ATOM 686 N N . LEU A 1 94 ? 12.539 7.648 -16.922 1.00 79.69 94 LEU A N 1
ATOM 687 C CA . LEU A 1 94 ? 13.075 6.300 -16.722 1.00 79.69 94 LEU A CA 1
ATOM 688 C C . LEU A 1 94 ? 12.360 5.266 -17.605 1.00 79.69 94 LEU A C 1
ATOM 690 O O . LEU A 1 94 ? 13.001 4.346 -18.094 1.00 79.69 94 LEU A O 1
ATOM 694 N N . ALA A 1 95 ? 11.055 5.430 -17.832 1.00 84.06 95 ALA A N 1
ATOM 695 C CA . ALA A 1 95 ? 10.289 4.573 -18.736 1.00 84.06 95 ALA A CA 1
ATOM 696 C C . ALA A 1 95 ? 10.626 4.802 -20.223 1.00 84.06 95 ALA A C 1
ATOM 698 O O . ALA A 1 95 ? 10.500 3.885 -21.025 1.00 84.06 95 ALA A O 1
ATOM 699 N N . GLU A 1 96 ? 11.033 6.011 -20.609 1.00 84.69 96 GLU A N 1
ATOM 700 C CA . GLU A 1 96 ? 11.512 6.327 -21.960 1.00 84.69 96 GLU A CA 1
ATOM 701 C C . GLU A 1 96 ? 12.924 5.777 -22.189 1.00 84.69 96 GLU A C 1
ATOM 703 O O . GLU A 1 96 ? 13.196 5.220 -23.252 1.00 84.69 96 GLU A O 1
ATOM 708 N N . ASP A 1 97 ? 13.795 5.885 -21.180 1.00 91.50 97 ASP A N 1
ATOM 709 C CA . ASP A 1 97 ? 15.154 5.338 -21.212 1.00 91.50 97 ASP A CA 1
ATOM 710 C C . ASP A 1 97 ? 15.151 3.792 -21.171 1.00 91.50 97 ASP A C 1
ATOM 712 O O . ASP A 1 97 ? 16.008 3.155 -21.787 1.00 91.50 97 ASP A O 1
ATOM 716 N N . ASP A 1 98 ? 14.172 3.182 -20.489 1.00 91.88 98 ASP A N 1
ATOM 717 C CA . ASP A 1 98 ? 13.952 1.732 -20.415 1.00 91.88 98 ASP A CA 1
ATOM 718 C C . ASP A 1 98 ? 12.458 1.381 -20.548 1.00 91.88 98 ASP A C 1
ATOM 720 O O . ASP A 1 98 ? 11.710 1.234 -19.573 1.00 91.88 98 ASP A O 1
ATOM 724 N N . PHE A 1 99 ? 12.026 1.213 -21.800 1.00 90.06 99 PHE A N 1
ATOM 725 C CA . PHE A 1 99 ? 10.638 0.892 -22.136 1.00 90.06 99 PHE A CA 1
ATOM 726 C C . PHE A 1 99 ? 10.161 -0.438 -21.539 1.00 90.06 99 PHE A C 1
ATOM 728 O O . PHE A 1 99 ? 9.006 -0.551 -21.125 1.00 90.06 99 PHE A O 1
ATOM 735 N N . ALA A 1 100 ? 11.035 -1.449 -21.480 1.00 92.06 100 ALA A N 1
ATOM 736 C CA . ALA A 1 100 ? 10.676 -2.762 -20.954 1.00 92.06 100 ALA A CA 1
ATOM 737 C C . ALA A 1 100 ? 10.412 -2.691 -19.446 1.00 92.06 100 ALA A C 1
ATOM 739 O O . ALA A 1 100 ? 9.423 -3.246 -18.965 1.00 92.06 100 ALA A O 1
ATOM 740 N N . LEU A 1 101 ? 11.249 -1.955 -18.711 1.00 89.69 101 LEU A N 1
ATOM 741 C CA . LEU A 1 101 ? 11.016 -1.671 -17.299 1.00 89.69 101 LEU A CA 1
ATOM 742 C C . LEU A 1 101 ? 9.739 -0.845 -17.095 1.00 89.69 101 LEU A C 1
ATOM 744 O O . LEU A 1 101 ? 8.958 -1.149 -16.194 1.00 89.69 101 LEU A O 1
ATOM 748 N N . GLY A 1 102 ? 9.501 0.156 -17.947 1.00 89.81 102 GLY A N 1
ATOM 749 C CA . GLY A 1 102 ? 8.279 0.962 -17.940 1.00 89.81 102 GLY A CA 1
ATOM 750 C C . GLY A 1 102 ? 7.010 0.127 -18.069 1.00 89.81 102 GLY A C 1
ATOM 751 O O . GLY A 1 102 ? 6.100 0.284 -17.257 1.00 89.81 102 GLY A O 1
ATOM 752 N N . LEU A 1 103 ? 6.961 -0.790 -19.037 1.00 91.12 103 LEU A N 1
ATOM 753 C CA . LEU A 1 103 ? 5.823 -1.691 -19.222 1.00 91.12 103 LEU A CA 1
ATOM 754 C C . LEU A 1 103 ? 5.651 -2.633 -18.020 1.00 91.12 103 LEU A C 1
ATOM 756 O O . LEU A 1 103 ? 4.557 -2.735 -17.466 1.00 91.12 103 LEU A O 1
ATOM 760 N N . ALA A 1 104 ? 6.750 -3.244 -17.568 1.00 91.75 104 ALA A N 1
ATOM 761 C CA . ALA A 1 104 ? 6.732 -4.201 -16.467 1.00 91.75 104 ALA A CA 1
ATOM 762 C C . ALA A 1 104 ? 6.243 -3.590 -15.143 1.00 91.75 104 ALA A C 1
ATOM 764 O O . ALA A 1 104 ? 5.603 -4.280 -14.354 1.00 91.75 104 ALA A O 1
ATOM 765 N N . VAL A 1 105 ? 6.563 -2.320 -14.869 1.00 90.81 105 VAL A N 1
ATOM 766 C CA . VAL A 1 105 ? 6.161 -1.648 -13.622 1.00 90.81 105 VAL A CA 1
ATOM 767 C C . VAL A 1 105 ? 4.809 -0.950 -13.751 1.00 90.81 105 VAL A C 1
ATOM 769 O O . VAL A 1 105 ? 3.970 -1.106 -12.872 1.00 90.81 105 VAL A O 1
ATOM 772 N N . ASN A 1 106 ? 4.589 -0.174 -14.814 1.00 91.69 106 ASN A N 1
ATOM 773 C CA . ASN A 1 106 ? 3.424 0.713 -14.912 1.00 91.69 106 ASN A CA 1
ATOM 774 C C . ASN A 1 106 ? 2.184 0.036 -15.523 1.00 91.69 106 ASN A C 1
ATOM 776 O O . ASN A 1 106 ? 1.127 0.664 -15.565 1.00 91.69 106 ASN A O 1
ATOM 780 N N . VAL A 1 107 ? 2.320 -1.180 -16.071 1.00 89.94 107 VAL A N 1
ATOM 781 C CA . VAL A 1 107 ? 1.221 -1.911 -16.723 1.00 89.94 107 VAL A CA 1
ATOM 782 C C . VAL A 1 107 ? 1.112 -3.339 -16.205 1.00 89.94 107 VAL A C 1
ATOM 784 O O . VAL A 1 107 ? 0.057 -3.713 -15.702 1.00 89.94 107 VAL A O 1
ATOM 787 N N . ASP A 1 108 ? 2.177 -4.139 -16.301 1.00 91.12 108 ASP A N 1
ATOM 788 C CA . ASP A 1 108 ? 2.089 -5.574 -15.985 1.00 91.12 108 ASP A CA 1
ATOM 789 C C . ASP A 1 108 ? 1.880 -5.845 -14.483 1.00 91.12 108 ASP A C 1
ATOM 791 O O . ASP A 1 108 ? 1.304 -6.867 -14.112 1.00 91.12 108 ASP A O 1
ATOM 795 N N . ALA A 1 109 ? 2.342 -4.937 -13.618 1.00 87.81 109 ALA A N 1
ATOM 796 C CA . ALA A 1 109 ? 2.249 -5.040 -12.159 1.00 87.81 109 ALA A CA 1
ATOM 797 C C . ALA A 1 109 ? 1.047 -4.295 -11.542 1.00 87.81 109 ALA A C 1
ATOM 799 O O . ALA A 1 109 ? 0.990 -4.148 -10.314 1.00 87.81 109 ALA A O 1
ATOM 800 N N .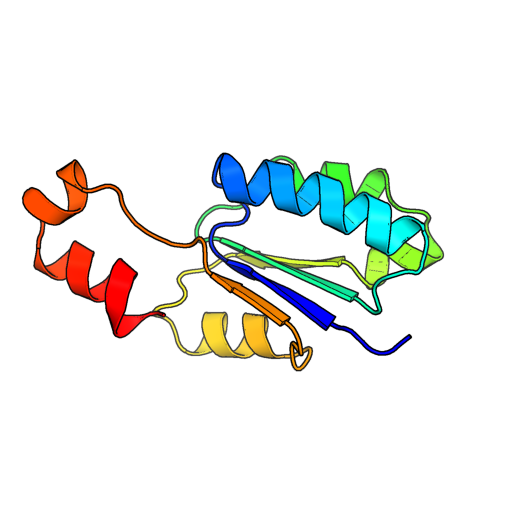 SER A 1 110 ? 0.133 -3.778 -12.371 1.00 82.25 110 SER A N 1
ATOM 801 C CA . SER A 1 110 ? -0.993 -2.932 -11.945 1.00 82.25 110 SER A CA 1
ATOM 802 C C . SER A 1 110 ? -2.280 -3.684 -11.629 1.00 82.25 110 SER A C 1
ATOM 804 O O . SER A 1 110 ? -2.622 -4.654 -12.340 1.00 82.25 110 SER A O 1
#

Sequence (110 aa):
MTHHVLVTGASGYVGHALAQALCAQLAAGMLASLTLVDQQPGDDVDALRQDLPAPVRARLHQVVGDLREADTLARALAQSPTRVFHLAGITSRLAEDDFALGLAVNVDAS

Secondary structure (DSSP, 8-state):
---EEEEESTTSHHHHHHHHHHHHHHHTT--SEEEEEESS--TTHHHHHHHS-TTTGGGEEEEES-TTSHHHHHHHHTT--SEEEE-----HHHHHH-HHHHHHHHTTT-

Foldseek 3Di:
DQAEEFEEPCLDPVNVVVLLVVLVCLLVVVHQAYEYEYQDPRPCLVVSLVPHDPVSSVRYHYQHRALLDPVSVCSRCVSPHPYYHYPWADDPVVCVVPVPVRCSTVPVSD

Radius of gyration: 14.22 Å; chains: 1; bounding box: 32×25×43 Å